Protein AF-W5WLG3-F1 (afdb_monomer_lite)

Secondary structure (DSSP, 8-state):
---------HHHHHHIIIIIHHHHHHHHHHHHHHHHHHHTTT-HHHHHHHHHHHHHHHHHHHSPPPSSHHHHHHHHHHHHHHHHHHHHHHHHHHTT-HHHHHHHHHHHHHHHHHHHHHHHHHHHHT-

pLDDT: mean 89.28, std 12.45, range [38.09, 98.12]

Organism: NCBI:txid1449976

Foldseek 3Di:
DDDDPDAFDPQLVCLCVVCVVVLLVQLLVLLVQLLVCVVVVNPPSNLVSLVSNLVSLVVNVVGDARPPVVLSVLLVVLSVLSNVLSVQSNVCSVVVPNVSSVVSSVSSVVSSVSSVVSVVVSVVSND

Structure (mmCIF, N/CA/C/O backbone):
data_AF-W5WLG3-F1
#
_entry.id   AF-W5WLG3-F1
#
loop_
_atom_site.group_PDB
_atom_site.id
_atom_site.type_symbol
_atom_site.label_atom_id
_atom_site.label_alt_id
_atom_site.label_comp_id
_atom_site.label_asym_id
_atom_site.label_entity_id
_atom_site.label_seq_id
_atom_site.pdbx_PDB_ins_code
_atom_site.Cartn_x
_atom_site.Cartn_y
_atom_site.Cartn_z
_atom_site.occupancy
_atom_site.B_iso_or_equiv
_atom_site.auth_seq_id
_atom_site.auth_comp_id
_atom_site.auth_asym_id
_atom_site.auth_atom_id
_atom_site.pdbx_PDB_model_num
ATOM 1 N N . MET A 1 1 ? -25.282 19.982 22.570 1.00 38.09 1 MET A N 1
ATOM 2 C CA . MET A 1 1 ? -25.209 18.508 22.507 1.00 38.09 1 MET A CA 1
ATOM 3 C C . MET A 1 1 ? -23.747 18.125 22.633 1.00 38.09 1 MET A C 1
ATOM 5 O O . MET A 1 1 ? -22.986 18.295 21.694 1.00 38.09 1 MET A O 1
ATOM 9 N N . SER A 1 2 ? -23.347 17.789 23.857 1.00 43.34 2 SER A N 1
ATOM 10 C CA . SER A 1 2 ? -21.963 17.519 24.245 1.00 43.34 2 SER A CA 1
ATOM 11 C C . SER A 1 2 ? -21.611 16.084 23.854 1.00 43.34 2 SER A C 1
ATOM 13 O O . SER A 1 2 ? -22.189 15.151 24.403 1.00 43.34 2 SER A O 1
ATOM 15 N N . GLY A 1 3 ? -20.718 15.903 22.880 1.00 43.50 3 GLY A N 1
ATOM 16 C CA . GLY A 1 3 ? -20.157 14.590 22.562 1.00 43.50 3 GLY A CA 1
ATOM 17 C C . GLY A 1 3 ? -19.110 14.227 23.610 1.00 43.50 3 GLY A C 1
ATOM 18 O O . GLY A 1 3 ? -18.152 14.974 23.796 1.00 43.50 3 GLY A O 1
ATOM 19 N N . ALA A 1 4 ? -19.310 13.121 24.325 1.00 54.50 4 ALA A N 1
ATOM 20 C CA . ALA A 1 4 ? -18.276 12.550 25.180 1.00 54.50 4 ALA A CA 1
ATOM 21 C C . ALA A 1 4 ? -17.028 12.211 24.334 1.00 54.50 4 ALA A C 1
ATOM 23 O O . ALA A 1 4 ? -17.193 11.842 23.167 1.00 54.50 4 ALA A O 1
ATOM 24 N N . PRO A 1 5 ? -15.802 12.299 24.885 1.00 50.34 5 PRO A N 1
ATOM 25 C CA . PRO A 1 5 ? -14.631 11.723 24.237 1.00 50.34 5 PRO A CA 1
ATOM 26 C C . PRO A 1 5 ? -14.848 10.208 24.194 1.00 50.34 5 PRO A C 1
ATOM 28 O O . PRO A 1 5 ? -14.769 9.525 25.213 1.00 50.34 5 PRO A O 1
ATOM 31 N N . GLY A 1 6 ? -15.279 9.710 23.039 1.00 59.00 6 GLY A N 1
ATOM 32 C CA . GLY A 1 6 ? -15.616 8.308 22.858 1.00 59.00 6 GLY A CA 1
ATOM 33 C C . GLY A 1 6 ? -14.338 7.506 22.716 1.00 59.00 6 GLY A C 1
ATOM 34 O O . GLY A 1 6 ? -13.620 7.696 21.747 1.00 59.00 6 GLY A O 1
ATOM 35 N N . THR A 1 7 ? -14.068 6.616 23.668 1.00 66.88 7 THR A N 1
ATOM 36 C CA . THR A 1 7 ? -12.998 5.621 23.564 1.00 66.88 7 THR A CA 1
ATOM 37 C C . THR A 1 7 ? -13.105 4.858 22.243 1.00 66.88 7 THR A C 1
ATOM 39 O O . THR A 1 7 ? -14.205 4.463 21.843 1.00 66.88 7 THR A O 1
ATOM 42 N N . ALA A 1 8 ? -11.962 4.617 21.599 1.00 77.38 8 ALA A N 1
ATOM 43 C CA . ALA A 1 8 ? -11.861 3.834 20.374 1.00 77.38 8 ALA A CA 1
ATOM 44 C C . ALA A 1 8 ? -12.674 2.521 20.432 1.00 77.38 8 ALA A C 1
ATOM 46 O O . ALA A 1 8 ? -12.603 1.800 21.436 1.00 77.38 8 ALA A O 1
ATOM 47 N N . PRO A 1 9 ? -13.400 2.147 19.358 1.00 86.62 9 PRO A N 1
ATOM 48 C CA . PRO A 1 9 ? -14.121 0.880 19.310 1.00 86.62 9 PRO A CA 1
ATOM 49 C C . PRO A 1 9 ? -13.177 -0.312 19.567 1.00 86.62 9 PRO A C 1
ATOM 51 O O . PRO A 1 9 ? -12.151 -0.420 18.889 1.00 86.62 9 PRO A O 1
ATOM 54 N N . PRO A 1 10 ? -13.514 -1.262 20.464 1.00 89.25 10 PRO A N 1
ATOM 55 C CA . PRO A 1 10 ? -12.644 -2.403 20.772 1.00 89.25 10 PRO A CA 1
ATOM 56 C C . PRO A 1 10 ? -12.248 -3.229 19.543 1.00 89.25 10 PRO A C 1
ATOM 58 O O . PRO A 1 10 ? -11.118 -3.695 19.443 1.00 89.25 10 PRO A O 1
ATOM 61 N N . ALA A 1 11 ? -13.154 -3.365 18.568 1.00 90.94 11 ALA A N 1
ATOM 62 C CA . ALA A 1 11 ? -12.869 -4.047 17.308 1.00 90.94 11 ALA A CA 1
ATOM 63 C C . ALA A 1 11 ? -11.733 -3.371 16.523 1.00 90.94 11 ALA A C 1
ATOM 65 O O . ALA A 1 11 ? -10.877 -4.060 15.975 1.00 90.94 11 ALA A O 1
ATOM 66 N N . LEU A 1 12 ? -11.692 -2.034 16.503 1.00 92.19 12 LEU A N 1
ATOM 67 C CA . LEU A 1 12 ? -10.638 -1.276 15.834 1.00 92.19 12 LEU A CA 1
ATOM 68 C C . LEU A 1 12 ? -9.296 -1.430 16.552 1.00 92.19 12 LEU A C 1
ATOM 70 O O . LEU A 1 12 ? -8.281 -1.668 15.900 1.00 92.19 12 LEU A O 1
ATOM 74 N N . VAL A 1 13 ? -9.292 -1.352 17.884 1.00 91.75 13 VAL A N 1
ATOM 75 C CA . VAL A 1 13 ? -8.082 -1.573 18.691 1.00 91.75 13 VAL A CA 1
ATOM 76 C C . VAL A 1 13 ? -7.530 -2.980 18.453 1.00 91.75 13 VAL A C 1
ATOM 78 O O . VAL A 1 13 ? -6.344 -3.132 18.157 1.00 91.75 13 VAL A O 1
ATOM 81 N N . ASN A 1 14 ? -8.395 -3.997 18.482 1.00 93.62 14 ASN A N 1
ATOM 82 C CA . ASN A 1 14 ? -8.021 -5.384 18.208 1.00 93.62 14 ASN A CA 1
ATOM 83 C C . ASN A 1 14 ? -7.495 -5.567 16.780 1.00 93.62 14 ASN A C 1
ATOM 85 O O . ASN A 1 14 ? -6.522 -6.287 16.573 1.00 93.62 14 ASN A O 1
ATOM 89 N N . TRP A 1 15 ? -8.099 -4.903 15.793 1.00 94.94 15 TRP A N 1
ATOM 90 C CA . TRP A 1 15 ? -7.638 -4.953 14.407 1.00 94.94 15 TRP A CA 1
ATOM 91 C C . TRP A 1 15 ? -6.233 -4.356 14.251 1.00 94.94 15 TRP A C 1
ATOM 93 O O . TRP A 1 15 ? -5.363 -4.974 13.627 1.00 94.94 15 TRP A O 1
ATOM 103 N N . LEU A 1 16 ? -6.001 -3.181 14.852 1.00 92.81 16 LEU A N 1
ATOM 104 C CA . LEU A 1 16 ? -4.710 -2.489 14.835 1.00 92.81 16 LEU A CA 1
ATOM 105 C C . LEU A 1 16 ? -3.619 -3.340 15.494 1.00 92.81 16 LEU A C 1
ATOM 107 O O . LEU A 1 16 ? -2.567 -3.550 14.888 1.00 92.81 16 LEU A O 1
ATOM 111 N N . GLN A 1 17 ? -3.890 -3.860 16.696 1.00 93.06 17 GLN A N 1
ATOM 112 C CA . GLN A 1 17 ? -2.958 -4.683 17.475 1.00 93.06 17 GLN A CA 1
ATOM 113 C C . GLN A 1 17 ? -2.748 -6.082 16.879 1.00 93.06 17 GLN A C 1
ATOM 115 O O . GLN A 1 17 ? -1.659 -6.636 16.995 1.00 93.06 17 GLN A O 1
ATOM 120 N N . GLY A 1 18 ? -3.756 -6.641 16.206 1.00 92.75 18 GLY A N 1
ATOM 121 C CA . GLY A 1 18 ? -3.705 -7.970 15.589 1.00 92.75 18 GLY A CA 1
ATOM 122 C C . GLY A 1 18 ? -2.880 -8.058 14.301 1.00 92.75 18 GLY A C 1
ATOM 123 O O . GLY A 1 18 ? -2.767 -9.142 13.734 1.00 92.75 18 GLY A O 1
ATOM 124 N N . GLY A 1 19 ? -2.322 -6.937 13.827 1.00 93.12 19 GLY A N 1
ATOM 125 C CA . GLY A 1 19 ? -1.491 -6.878 12.620 1.00 93.12 19 GLY A CA 1
ATOM 126 C C . GLY A 1 19 ? -1.916 -5.817 11.603 1.00 93.12 19 GLY A C 1
ATOM 127 O O . GLY A 1 19 ? -1.183 -5.568 10.649 1.00 93.12 19 GLY A O 1
ATOM 128 N N . GLY A 1 20 ? -3.047 -5.132 11.803 1.00 92.19 20 GLY A N 1
ATOM 129 C CA . GLY A 1 20 ? -3.532 -4.107 10.874 1.00 92.19 20 GLY A CA 1
ATOM 130 C C . GLY A 1 20 ? -2.554 -2.942 10.701 1.00 92.19 20 GLY A C 1
ATOM 131 O O . GLY A 1 20 ? -2.328 -2.477 9.583 1.00 92.19 20 GLY A O 1
ATOM 132 N N . LEU A 1 21 ? -1.884 -2.532 11.785 1.00 90.00 21 LEU A N 1
ATOM 133 C CA . LEU A 1 21 ? -0.833 -1.511 11.726 1.00 90.00 21 LEU A CA 1
ATOM 134 C C . LEU A 1 21 ? 0.397 -1.981 10.931 1.00 90.00 21 LEU A C 1
ATOM 136 O O . LEU A 1 21 ? 1.033 -1.191 10.233 1.00 90.00 21 LEU A O 1
ATOM 140 N N . GLN A 1 22 ? 0.740 -3.267 11.019 1.00 93.00 22 GLN A N 1
ATOM 141 C CA . GLN A 1 22 ? 1.863 -3.834 10.269 1.00 93.00 22 GLN A CA 1
ATOM 142 C C . GLN A 1 22 ? 1.554 -3.884 8.770 1.00 93.00 22 GLN A C 1
ATOM 144 O O . GLN A 1 22 ? 2.429 -3.581 7.966 1.00 93.00 22 GLN A O 1
ATOM 149 N N . GLN A 1 23 ? 0.308 -4.191 8.390 1.00 92.75 23 GLN A N 1
ATOM 150 C CA . GLN A 1 23 ? -0.115 -4.165 6.986 1.00 92.75 23 GLN A CA 1
ATOM 151 C C . GLN A 1 23 ? -0.008 -2.752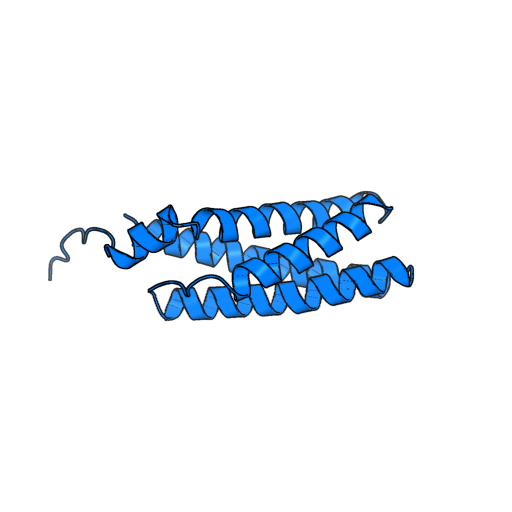 6.395 1.00 92.75 23 GLN A C 1
ATOM 153 O O . GLN A 1 23 ? 0.582 -2.567 5.332 1.00 92.75 23 GLN A O 1
ATOM 158 N N . THR A 1 24 ? -0.537 -1.737 7.085 1.00 91.38 24 THR A N 1
ATOM 159 C CA . THR A 1 24 ? -0.518 -0.350 6.585 1.00 91.38 24 THR A CA 1
ATOM 160 C C . THR A 1 24 ? 0.900 0.223 6.523 1.00 91.38 24 THR A C 1
ATOM 162 O O . THR A 1 24 ? 1.295 0.784 5.502 1.00 91.38 24 THR A O 1
ATOM 165 N N . SER A 1 25 ? 1.705 0.045 7.574 1.00 91.19 25 SER A N 1
ATOM 166 C CA . SER A 1 25 ? 3.095 0.528 7.595 1.00 91.19 25 SER A CA 1
ATOM 167 C C . SER A 1 25 ? 4.011 -0.223 6.624 1.00 91.19 25 SER A C 1
ATOM 169 O O . SER A 1 25 ? 4.848 0.409 5.981 1.00 91.19 25 SER A O 1
ATOM 171 N N . GLY A 1 26 ? 3.826 -1.538 6.463 1.00 92.44 26 GLY A N 1
ATOM 172 C CA . GLY A 1 26 ? 4.580 -2.353 5.508 1.00 92.44 26 GLY A CA 1
ATOM 173 C C . GLY A 1 26 ? 4.381 -1.886 4.067 1.00 92.44 26 GLY A C 1
ATOM 174 O O . GLY A 1 26 ? 5.358 -1.632 3.368 1.00 92.44 26 GLY A O 1
ATOM 175 N N . LEU A 1 27 ? 3.131 -1.648 3.657 1.00 94.50 27 LEU A N 1
ATOM 176 C CA . LEU A 1 27 ? 2.825 -1.125 2.320 1.00 94.50 27 LEU A CA 1
ATOM 177 C C . LEU A 1 27 ? 3.423 0.262 2.069 1.00 94.50 27 LEU A C 1
ATOM 179 O O . LEU A 1 27 ? 3.941 0.522 0.981 1.00 94.50 27 LEU A O 1
ATOM 183 N N . LEU A 1 28 ? 3.394 1.157 3.064 1.00 93.38 28 LEU A N 1
ATOM 184 C CA . LEU A 1 28 ? 4.065 2.452 2.935 1.00 93.38 28 LEU A CA 1
ATOM 185 C C . LEU A 1 28 ? 5.580 2.291 2.785 1.00 93.38 28 LEU A C 1
ATOM 187 O O . LEU A 1 28 ? 6.178 2.962 1.944 1.00 93.38 28 LEU A O 1
ATOM 191 N N . ALA A 1 29 ? 6.198 1.390 3.546 1.00 92.81 29 ALA A N 1
ATOM 192 C CA . ALA A 1 29 ? 7.624 1.119 3.426 1.00 92.81 29 ALA A CA 1
ATOM 193 C C . ALA A 1 29 ? 7.977 0.580 2.028 1.00 92.81 29 ALA A C 1
ATOM 195 O O . ALA A 1 29 ? 8.840 1.155 1.364 1.00 92.81 29 ALA A O 1
ATOM 196 N N . ASP A 1 30 ? 7.270 -0.437 1.532 1.00 92.81 30 ASP A N 1
ATOM 197 C CA . ASP A 1 30 ? 7.506 -0.996 0.193 1.00 92.81 30 ASP A CA 1
ATOM 198 C C . ASP A 1 30 ? 7.301 0.049 -0.908 1.00 92.81 30 ASP A C 1
ATOM 200 O O . ASP A 1 30 ? 8.128 0.198 -1.808 1.00 92.81 30 ASP A O 1
ATOM 204 N N . SER A 1 31 ? 6.214 0.821 -0.824 1.00 93.56 31 SER A N 1
ATOM 205 C CA . SER A 1 31 ? 5.933 1.874 -1.801 1.00 93.56 31 SER A CA 1
ATOM 206 C C . SER A 1 31 ? 7.048 2.924 -1.834 1.00 93.56 31 SER A C 1
ATOM 208 O O . SER A 1 31 ? 7.480 3.333 -2.912 1.00 93.56 31 SER A O 1
ATOM 210 N N . SER A 1 32 ? 7.606 3.290 -0.674 1.00 91.81 32 SER A N 1
ATOM 211 C CA . SER A 1 32 ? 8.744 4.207 -0.592 1.00 91.81 32 SER A CA 1
ATOM 212 C C . SER A 1 32 ? 10.007 3.629 -1.239 1.00 91.81 32 SER A C 1
ATOM 214 O O . SER A 1 32 ? 10.734 4.358 -1.915 1.00 91.81 32 SER A O 1
ATOM 216 N N . GLN A 1 33 ? 10.237 2.317 -1.109 1.00 91.88 33 GLN A N 1
ATOM 217 C CA . GLN A 1 33 ? 11.360 1.635 -1.752 1.00 91.88 33 GLN A CA 1
ATOM 218 C C . GLN A 1 33 ? 11.213 1.624 -3.275 1.00 91.88 33 GLN A C 1
ATOM 220 O O . GLN A 1 33 ? 12.194 1.870 -3.977 1.00 91.88 33 GLN A O 1
ATOM 225 N N . VAL A 1 34 ? 9.999 1.418 -3.795 1.00 91.56 34 VAL A N 1
ATOM 226 C CA . VAL A 1 34 ? 9.725 1.514 -5.238 1.00 91.56 34 VAL A CA 1
ATOM 227 C C . VAL A 1 34 ? 10.008 2.927 -5.754 1.00 91.56 34 VAL A C 1
ATOM 229 O O . VAL A 1 34 ? 10.709 3.105 -6.754 1.00 91.56 34 VAL A O 1
ATOM 232 N N . LEU A 1 35 ? 9.510 3.946 -5.051 1.00 89.25 35 LEU A N 1
ATOM 233 C CA . LEU A 1 35 ? 9.709 5.346 -5.429 1.00 89.25 35 LEU A CA 1
ATOM 234 C C . LEU A 1 35 ? 11.193 5.750 -5.371 1.00 89.25 35 LEU A C 1
ATOM 236 O O . LEU A 1 35 ? 11.677 6.431 -6.275 1.00 89.25 35 LEU A O 1
ATOM 240 N N . ALA A 1 36 ? 11.941 5.280 -4.369 1.00 85.62 36 ALA A N 1
ATOM 241 C CA . ALA A 1 36 ? 13.383 5.502 -4.267 1.00 85.62 36 ALA A CA 1
ATOM 242 C C . ALA A 1 36 ? 14.175 4.742 -5.348 1.00 85.62 36 ALA A C 1
ATOM 244 O O . ALA A 1 36 ? 15.123 5.279 -5.924 1.00 85.62 36 ALA A O 1
ATOM 245 N N . GLY A 1 37 ? 13.775 3.506 -5.665 1.00 79.75 37 GLY A N 1
ATOM 246 C CA . GLY A 1 37 ? 14.395 2.680 -6.704 1.00 79.75 37 GLY A CA 1
ATOM 247 C C . GLY A 1 37 ? 14.303 3.307 -8.097 1.00 79.75 37 GLY A C 1
ATOM 248 O O . GLY A 1 37 ? 15.257 3.232 -8.874 1.00 79.75 37 GLY A O 1
ATOM 249 N N . ARG A 1 38 ? 13.198 4.007 -8.389 1.00 71.69 38 ARG A N 1
ATOM 250 C CA . ARG A 1 38 ? 13.046 4.795 -9.620 1.00 71.69 38 ARG A CA 1
ATOM 251 C C . ARG A 1 38 ? 14.069 5.930 -9.712 1.00 71.69 38 ARG A C 1
ATOM 253 O O . ARG A 1 38 ? 14.662 6.115 -10.772 1.00 71.69 38 ARG A O 1
ATOM 260 N N . SER A 1 39 ? 14.287 6.668 -8.625 1.00 69.12 39 SER A N 1
ATOM 261 C CA . SER A 1 39 ? 15.248 7.782 -8.589 1.00 69.12 39 SER A CA 1
ATOM 262 C C . SER A 1 39 ? 16.696 7.328 -8.812 1.00 69.12 39 SER A C 1
ATOM 264 O O . SER A 1 39 ? 17.508 8.099 -9.311 1.00 69.12 39 SER A O 1
ATOM 266 N N . ASN A 1 40 ? 17.005 6.060 -8.521 1.00 62.47 40 ASN A N 1
ATOM 267 C CA . ASN A 1 40 ? 18.328 5.451 -8.693 1.00 62.47 40 ASN A CA 1
ATOM 268 C C . ASN A 1 40 ? 18.491 4.697 -10.031 1.00 62.47 40 ASN A C 1
ATOM 270 O O . ASN A 1 40 ? 19.196 3.692 -10.100 1.00 62.47 40 ASN A O 1
ATOM 274 N N . SER A 1 41 ? 17.856 5.174 -11.107 1.00 59.28 41 SER A N 1
ATOM 275 C CA . SER A 1 41 ? 17.963 4.617 -12.473 1.00 59.28 41 SER A CA 1
ATOM 276 C C . SER A 1 41 ? 17.364 3.214 -12.687 1.00 59.28 41 SER A C 1
ATOM 278 O O . SER A 1 41 ? 17.688 2.560 -13.673 1.00 59.28 41 SER A O 1
ATOM 280 N N . GLY A 1 42 ? 16.470 2.738 -11.810 1.00 56.97 42 GLY A N 1
ATOM 281 C CA . GLY A 1 42 ? 15.633 1.562 -12.095 1.00 56.97 42 GLY A CA 1
ATOM 282 C C . GLY A 1 42 ? 16.357 0.210 -12.176 1.00 56.97 42 GLY A C 1
ATOM 283 O O . GLY A 1 42 ? 15.849 -0.704 -12.819 1.00 56.97 42 GLY A O 1
ATOM 284 N N . GLY A 1 43 ? 17.522 0.072 -11.531 1.00 58.50 43 GLY A N 1
ATOM 285 C CA . GLY A 1 43 ? 18.297 -1.177 -11.489 1.00 58.50 43 GLY A CA 1
ATOM 286 C C . GLY A 1 43 ? 17.614 -2.339 -10.733 1.00 58.50 43 GLY A C 1
ATOM 287 O O . GLY A 1 43 ? 16.450 -2.228 -10.347 1.00 58.50 43 GLY A O 1
ATOM 288 N N . PRO A 1 44 ? 18.335 -3.445 -10.440 1.00 62.59 44 PRO A N 1
ATOM 289 C CA . PRO A 1 44 ? 17.800 -4.649 -9.773 1.00 62.59 44 PRO A CA 1
ATOM 290 C C . PRO A 1 44 ? 17.010 -4.367 -8.483 1.00 62.59 44 PRO A C 1
ATOM 292 O O . PRO A 1 44 ? 16.076 -5.085 -8.132 1.00 62.59 44 PRO A O 1
ATOM 295 N N . ASN A 1 45 ? 17.353 -3.270 -7.807 1.00 79.88 45 ASN A N 1
ATOM 296 C CA . ASN A 1 45 ? 16.678 -2.795 -6.606 1.00 79.88 45 ASN A CA 1
ATOM 297 C C . ASN A 1 45 ? 15.207 -2.409 -6.847 1.00 79.88 45 ASN A C 1
ATOM 299 O O . ASN A 1 45 ? 14.388 -2.597 -5.953 1.00 79.88 45 ASN A O 1
ATOM 303 N N . LEU A 1 46 ? 14.851 -1.905 -8.034 1.00 86.62 46 LEU A N 1
ATOM 304 C CA . LEU A 1 46 ? 13.471 -1.544 -8.363 1.00 86.62 46 LEU A CA 1
ATOM 305 C C . LEU A 1 46 ? 12.602 -2.782 -8.617 1.00 86.62 46 LEU A C 1
ATOM 307 O O . LEU A 1 46 ? 11.482 -2.843 -8.119 1.00 86.62 46 LEU A O 1
ATOM 311 N N . ALA A 1 47 ? 13.119 -3.777 -9.346 1.00 88.69 47 ALA A N 1
ATOM 312 C CA . ALA A 1 47 ? 12.397 -5.025 -9.597 1.00 88.69 47 ALA A CA 1
ATOM 313 C C . ALA A 1 47 ? 12.041 -5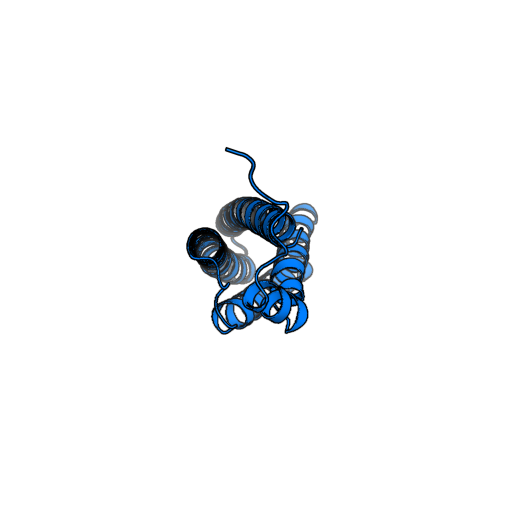.729 -8.276 1.00 88.69 47 ALA A C 1
ATOM 315 O O . ALA A 1 47 ? 10.872 -6.020 -8.027 1.00 88.69 47 ALA A O 1
ATOM 316 N N . ASN A 1 48 ? 13.025 -5.881 -7.383 1.00 90.69 48 ASN A N 1
ATOM 317 C CA . ASN A 1 48 ? 12.819 -6.471 -6.058 1.00 90.69 48 ASN A CA 1
ATOM 318 C C . ASN A 1 48 ? 11.812 -5.675 -5.211 1.00 90.69 48 ASN A C 1
ATOM 320 O O . ASN A 1 48 ? 10.960 -6.269 -4.551 1.00 90.69 48 ASN A O 1
ATOM 324 N N . ALA A 1 49 ? 11.872 -4.339 -5.244 1.00 92.31 49 ALA A N 1
ATOM 325 C CA . ALA A 1 49 ? 10.920 -3.495 -4.522 1.00 92.31 49 ALA A CA 1
ATOM 326 C C . ALA A 1 49 ? 9.484 -3.674 -5.045 1.00 92.31 49 ALA A C 1
ATOM 328 O O . ALA A 1 49 ? 8.545 -3.779 -4.256 1.00 92.31 49 ALA A O 1
ATOM 329 N N . CYS A 1 50 ? 9.302 -3.767 -6.364 1.00 94.38 50 CYS A N 1
ATOM 330 C CA . CYS A 1 50 ? 7.984 -3.970 -6.962 1.00 94.38 50 CYS A CA 1
ATOM 331 C C . CYS A 1 50 ? 7.417 -5.368 -6.680 1.00 94.38 50 CYS A C 1
ATOM 333 O O . CYS A 1 50 ? 6.221 -5.504 -6.420 1.00 94.38 50 CYS A O 1
ATOM 335 N N . GLU A 1 51 ? 8.266 -6.396 -6.638 1.00 94.69 51 GLU A N 1
ATOM 336 C CA . GLU A 1 51 ? 7.862 -7.740 -6.213 1.00 94.69 51 GLU A CA 1
ATOM 337 C C . GLU A 1 51 ? 7.497 -7.800 -4.720 1.00 94.69 51 GLU A C 1
ATOM 339 O O . GLU A 1 51 ? 6.494 -8.431 -4.364 1.00 94.69 51 GLU A O 1
ATOM 344 N N . SER A 1 52 ? 8.257 -7.112 -3.856 1.00 94.88 52 SER A N 1
ATOM 345 C CA . SER A 1 52 ? 7.945 -6.981 -2.423 1.00 94.88 52 SER A CA 1
ATOM 346 C C . SER A 1 52 ? 6.584 -6.322 -2.218 1.00 94.88 52 SER A C 1
ATOM 348 O O . SER A 1 52 ? 5.712 -6.899 -1.563 1.00 94.88 52 SER A O 1
ATOM 350 N N . LEU A 1 53 ? 6.352 -5.181 -2.878 1.00 96.38 53 LEU A N 1
ATOM 351 C CA . LEU A 1 53 ? 5.072 -4.482 -2.826 1.00 96.38 53 LEU A CA 1
ATOM 352 C C . LEU A 1 53 ? 3.925 -5.391 -3.289 1.00 96.38 53 LEU A C 1
ATOM 354 O O . LEU A 1 53 ? 2.944 -5.549 -2.569 1.00 96.38 53 LEU A O 1
ATOM 358 N N . ALA A 1 54 ? 4.055 -6.072 -4.433 1.00 96.44 54 ALA A 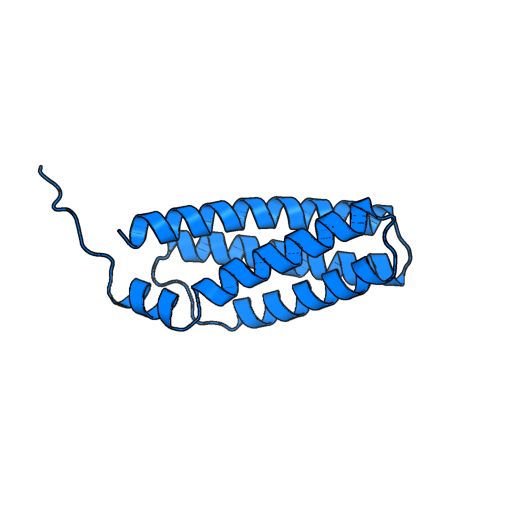N 1
ATOM 359 C CA . ALA A 1 54 ? 3.022 -6.987 -4.933 1.00 96.44 54 ALA A CA 1
ATOM 360 C C . ALA A 1 54 ? 2.723 -8.146 -3.962 1.00 96.44 54 ALA A C 1
ATOM 362 O O . ALA A 1 54 ? 1.592 -8.630 -3.856 1.00 96.44 54 ALA A O 1
ATOM 363 N N . LYS A 1 55 ? 3.735 -8.648 -3.248 1.00 96.06 55 LYS A N 1
ATOM 364 C CA . LYS A 1 55 ? 3.551 -9.674 -2.215 1.00 96.06 55 LYS A CA 1
ATOM 365 C C . LYS A 1 55 ? 2.787 -9.117 -1.011 1.00 96.06 55 LYS A C 1
ATOM 367 O O . LYS A 1 55 ? 1.822 -9.746 -0.577 1.00 96.06 55 LYS A O 1
ATOM 372 N N . ASN A 1 56 ? 3.181 -7.956 -0.503 1.00 95.50 56 ASN A N 1
ATOM 373 C CA . ASN A 1 56 ? 2.577 -7.380 0.695 1.00 95.50 56 ASN A CA 1
ATOM 374 C C . ASN A 1 56 ? 1.168 -6.832 0.432 1.00 95.50 56 ASN A C 1
ATOM 376 O O . ASN A 1 56 ? 0.299 -6.982 1.284 1.00 95.50 56 ASN A O 1
ATOM 3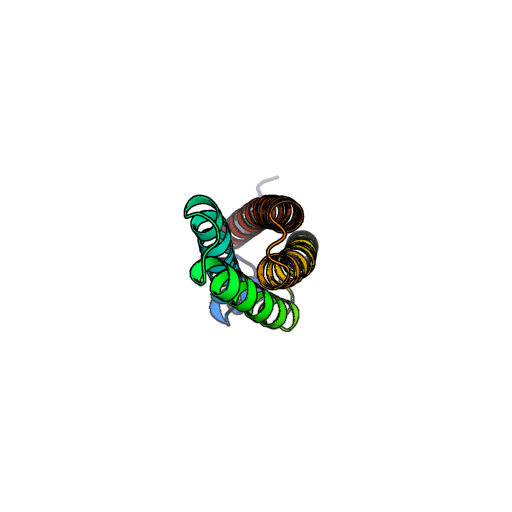80 N N . VAL A 1 57 ? 0.873 -6.349 -0.779 1.00 97.44 57 VAL A N 1
ATOM 381 C CA . VAL A 1 57 ? -0.500 -6.019 -1.203 1.00 97.44 57 VAL A CA 1
ATOM 382 C C . VAL A 1 57 ? -1.405 -7.244 -1.152 1.00 97.44 57 VAL A C 1
ATOM 384 O O . VAL A 1 57 ? -2.519 -7.165 -0.639 1.00 97.44 57 VAL A O 1
ATOM 387 N N . ARG A 1 58 ? -0.936 -8.405 -1.627 1.00 95.69 58 ARG A N 1
ATOM 388 C CA . ARG A 1 58 ? -1.710 -9.654 -1.545 1.00 95.69 58 ARG A CA 1
ATOM 389 C C . ARG A 1 58 ? -1.963 -10.076 -0.099 1.00 95.69 58 ARG A C 1
ATOM 391 O O . ARG A 1 58 ? -3.084 -10.465 0.218 1.00 95.69 58 ARG A O 1
ATOM 398 N N . ALA A 1 59 ? -0.960 -9.958 0.771 1.00 94.44 59 ALA A N 1
ATOM 399 C CA . ALA A 1 59 ? -1.127 -10.224 2.200 1.00 94.44 59 ALA A CA 1
ATOM 400 C C . ALA A 1 59 ? -2.150 -9.266 2.839 1.00 94.44 59 ALA A C 1
ATOM 402 O O . ALA A 1 59 ? -3.038 -9.709 3.562 1.00 94.44 59 ALA A O 1
ATOM 403 N N . ALA A 1 60 ? -2.085 -7.979 2.500 1.00 95.56 60 ALA A N 1
ATOM 404 C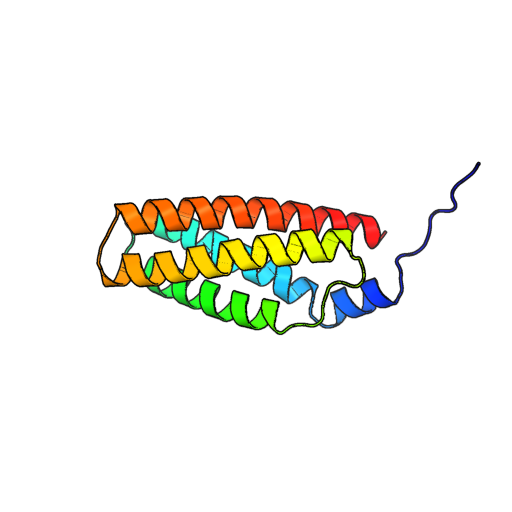 CA . ALA A 1 60 ? -2.991 -6.951 2.993 1.00 95.56 60 ALA A CA 1
ATOM 405 C C . ALA A 1 60 ? -4.438 -7.135 2.503 1.00 95.56 60 ALA A C 1
ATOM 407 O O . ALA A 1 60 ? -5.372 -6.957 3.281 1.00 95.56 60 ALA A O 1
ATOM 408 N N . LYS A 1 61 ? -4.638 -7.550 1.243 1.00 95.69 61 LYS A N 1
ATOM 409 C CA . LYS A 1 61 ? -5.960 -7.904 0.686 1.00 95.69 61 LYS A CA 1
ATOM 410 C C . LYS A 1 61 ? -6.568 -9.141 1.357 1.00 95.69 61 LYS A C 1
ATOM 412 O O . LYS A 1 61 ? -7.787 -9.243 1.425 1.00 95.69 61 LYS A O 1
ATOM 417 N N . ALA A 1 62 ? -5.734 -10.074 1.817 1.00 95.69 62 ALA A N 1
ATOM 418 C CA . ALA A 1 62 ? -6.162 -11.283 2.523 1.00 95.69 62 ALA A CA 1
ATOM 419 C C . ALA A 1 62 ? -6.362 -11.070 4.035 1.00 95.69 62 ALA A C 1
ATOM 421 O O . ALA A 1 62 ? -6.899 -11.947 4.713 1.00 95.69 62 ALA A O 1
ATOM 422 N N . TYR A 1 63 ? -5.917 -9.934 4.574 1.00 95.56 63 TYR A N 1
ATOM 423 C CA . TYR A 1 63 ? -6.099 -9.601 5.979 1.00 95.56 63 TYR A CA 1
ATOM 424 C C . TYR A 1 63 ? -7.556 -9.220 6.272 1.00 95.56 63 TYR A C 1
ATOM 426 O O . TYR A 1 63 ? -8.313 -8.815 5.388 1.00 95.56 63 TYR A O 1
ATOM 434 N N . GLN A 1 64 ? -7.953 -9.345 7.538 1.00 95.06 64 GLN A N 1
ATOM 435 C CA . GLN A 1 64 ? -9.287 -8.958 7.994 1.00 95.06 64 GLN A CA 1
ATOM 436 C C . GLN A 1 64 ? -9.596 -7.487 7.645 1.00 95.06 64 GLN A C 1
ATOM 438 O O . GLN A 1 64 ? -8.708 -6.634 7.749 1.00 95.06 64 GLN A O 1
ATOM 443 N N . PRO A 1 65 ? -10.839 -7.168 7.239 1.00 95.56 65 PRO A N 1
ATOM 444 C CA . PRO A 1 65 ? -11.224 -5.808 6.880 1.00 95.56 65 PRO A CA 1
ATOM 445 C C . PRO A 1 65 ? -11.139 -4.868 8.084 1.00 95.56 65 PRO A C 1
ATOM 447 O O . PRO A 1 65 ? -11.327 -5.281 9.229 1.00 95.56 65 PRO A O 1
ATOM 450 N N . ILE A 1 66 ? -10.889 -3.589 7.813 1.00 94.94 66 ILE A N 1
ATOM 451 C CA . ILE A 1 66 ? -10.945 -2.537 8.825 1.00 94.94 66 ILE A CA 1
ATOM 452 C C . ILE A 1 66 ? -12.388 -2.457 9.350 1.00 94.94 66 ILE A C 1
ATOM 454 O O . ILE A 1 66 ? -13.314 -2.338 8.543 1.00 94.94 66 ILE A O 1
ATOM 458 N N . PRO A 1 67 ? -12.613 -2.483 10.676 1.00 94.19 67 PRO A N 1
ATOM 459 C CA . PRO A 1 67 ? -13.945 -2.407 11.280 1.00 94.19 67 PRO A CA 1
ATOM 460 C C . PRO A 1 67 ? -14.493 -0.964 11.299 1.00 94.19 67 PRO A C 1
ATOM 462 O O . PRO A 1 67 ? -14.968 -0.475 12.319 1.00 94.19 67 PRO A O 1
ATOM 465 N N . ASP A 1 68 ? -14.394 -0.274 10.163 1.00 93.12 68 ASP A N 1
ATOM 466 C CA . ASP A 1 68 ? -14.989 1.028 9.854 1.00 93.12 68 ASP A CA 1
ATOM 467 C C . ASP A 1 68 ? -15.220 1.082 8.337 1.00 93.12 68 ASP A C 1
ATOM 469 O O . ASP A 1 68 ? -14.268 1.041 7.560 1.00 93.12 68 ASP A O 1
ATOM 473 N N . GLU A 1 69 ? -16.475 1.151 7.890 1.00 93.19 69 GLU A N 1
ATOM 474 C CA . GLU A 1 69 ? -16.822 0.997 6.466 1.00 93.19 69 GLU A CA 1
ATOM 475 C C . GLU A 1 69 ? -16.209 2.073 5.561 1.00 93.19 69 GLU A C 1
ATOM 477 O O . GLU A 1 69 ? -15.882 1.823 4.396 1.00 93.19 69 GLU A O 1
ATOM 482 N N . THR A 1 70 ? -16.075 3.298 6.069 1.00 93.06 70 THR A N 1
ATOM 483 C CA . THR A 1 70 ? -15.522 4.418 5.298 1.00 93.06 70 THR A CA 1
ATOM 484 C C . THR A 1 70 ? -14.023 4.229 5.098 1.00 93.06 70 THR A C 1
ATOM 486 O O . THR A 1 70 ? -13.530 4.297 3.971 1.00 93.06 70 THR A O 1
ATOM 489 N N . THR A 1 71 ? -13.313 3.908 6.175 1.00 94.50 71 THR A N 1
ATOM 490 C CA . THR A 1 71 ? -11.877 3.633 6.165 1.00 94.50 71 THR A CA 1
ATOM 491 C C . THR A 1 71 ? -11.573 2.360 5.382 1.00 94.50 71 THR A C 1
ATOM 493 O O . THR A 1 71 ? -10.626 2.344 4.602 1.00 94.50 71 THR A O 1
ATOM 496 N N . GLN A 1 72 ? -12.411 1.326 5.493 1.00 96.38 72 GLN A N 1
ATOM 497 C CA . GLN A 1 72 ? -12.273 0.089 4.727 1.00 96.38 72 GLN A CA 1
ATOM 498 C C . GLN A 1 72 ? -12.413 0.317 3.221 1.00 96.38 72 GLN A C 1
ATOM 500 O O . GLN A 1 72 ? -11.647 -0.256 2.448 1.00 96.38 72 GLN A O 1
ATOM 505 N N . ARG A 1 73 ? -13.359 1.154 2.777 1.00 96.69 73 ARG A N 1
ATOM 506 C CA . ARG A 1 73 ? -13.490 1.498 1.351 1.00 96.69 73 ARG A CA 1
ATOM 507 C C . ARG A 1 73 ? -12.261 2.238 0.831 1.00 96.69 73 ARG A C 1
ATOM 509 O O . ARG A 1 73 ? -11.760 1.895 -0.237 1.00 96.69 73 ARG A O 1
ATOM 516 N N . ALA A 1 74 ? -11.753 3.206 1.592 1.00 95.75 74 ALA A N 1
ATOM 517 C CA . ALA A 1 74 ? -10.535 3.931 1.233 1.00 95.75 74 ALA A CA 1
ATOM 518 C C . ALA A 1 74 ? -9.306 3.002 1.187 1.00 95.75 74 ALA A C 1
ATOM 520 O O . ALA A 1 74 ? -8.533 3.042 0.231 1.00 95.75 74 ALA A O 1
ATOM 521 N N . TRP A 1 75 ? -9.171 2.109 2.171 1.00 96.38 75 TRP A N 1
ATOM 522 C CA . TRP A 1 75 ? -8.136 1.077 2.217 1.00 96.38 75 TRP A CA 1
ATOM 523 C C . TRP A 1 75 ? -8.207 0.128 1.019 1.00 96.38 75 TRP A C 1
ATOM 525 O O . TRP A 1 75 ? -7.206 -0.063 0.335 1.00 96.38 75 TRP A O 1
ATOM 535 N N . ALA A 1 76 ? -9.387 -0.408 0.703 1.00 97.69 76 ALA A N 1
ATOM 536 C CA . ALA A 1 76 ? -9.579 -1.281 -0.452 1.00 97.69 76 ALA A CA 1
ATOM 537 C C . ALA A 1 76 ? -9.234 -0.577 -1.777 1.00 97.69 76 ALA A C 1
ATOM 539 O O . ALA A 1 76 ? -8.618 -1.186 -2.651 1.00 97.69 76 ALA A O 1
ATOM 540 N N . GLY A 1 77 ? -9.577 0.710 -1.909 1.00 97.31 77 GLY A N 1
ATOM 541 C CA . GLY A 1 77 ? -9.188 1.531 -3.057 1.00 97.31 77 GLY A CA 1
ATOM 542 C C . GLY A 1 77 ? -7.671 1.689 -3.185 1.00 97.31 77 GLY A C 1
ATOM 543 O O . GLY A 1 77 ? -7.123 1.468 -4.264 1.00 97.31 77 GLY A O 1
ATOM 544 N N . ALA A 1 78 ? -6.978 1.994 -2.083 1.00 97.12 78 ALA A N 1
ATOM 545 C CA . ALA A 1 78 ? -5.516 2.075 -2.069 1.00 97.12 78 ALA A CA 1
ATOM 546 C C . ALA A 1 78 ? -4.864 0.724 -2.417 1.00 97.12 78 ALA A C 1
ATOM 548 O O . ALA A 1 78 ? -3.924 0.681 -3.206 1.00 97.12 78 ALA A O 1
ATOM 549 N N . LEU A 1 79 ? -5.389 -0.388 -1.888 1.00 98.00 79 LEU A N 1
ATOM 550 C CA . LEU A 1 79 ? -4.906 -1.731 -2.216 1.00 98.00 79 LEU A CA 1
ATOM 551 C C . LEU A 1 79 ? -5.088 -2.077 -3.693 1.00 98.00 79 LEU A C 1
ATOM 553 O O . LEU A 1 79 ? -4.202 -2.699 -4.267 1.00 98.00 79 LEU A O 1
ATOM 557 N N . ALA A 1 80 ? -6.201 -1.682 -4.315 1.00 97.94 80 ALA A N 1
ATOM 558 C CA . ALA A 1 80 ? -6.418 -1.904 -5.743 1.00 97.94 80 ALA A CA 1
ATOM 559 C C . ALA A 1 80 ? -5.395 -1.142 -6.603 1.00 97.94 80 ALA A C 1
ATOM 561 O O . ALA A 1 80 ? -4.824 -1.725 -7.523 1.00 97.94 80 ALA A O 1
ATOM 562 N N . GLY A 1 81 ? -5.114 0.122 -6.265 1.00 97.75 81 GLY A N 1
ATOM 563 C CA . GLY A 1 81 ? -4.094 0.915 -6.958 1.00 97.75 81 GLY A CA 1
ATOM 564 C C . GLY A 1 81 ? -2.672 0.388 -6.741 1.00 97.75 81 GLY A C 1
ATOM 565 O 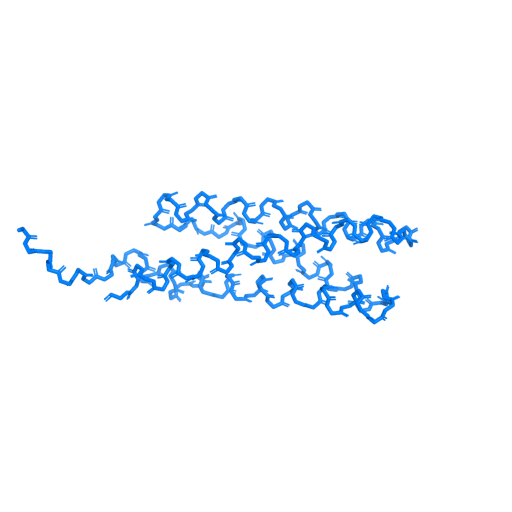O . GLY A 1 81 ? -1.874 0.345 -7.674 1.00 97.75 81 GLY A O 1
ATOM 566 N N . PHE A 1 82 ? -2.349 -0.101 -5.539 1.00 98.06 82 PHE A N 1
ATOM 567 C CA . PHE A 1 82 ? -1.071 -0.777 -5.318 1.00 98.06 82 PHE A CA 1
ATOM 568 C C . PHE A 1 82 ? -0.960 -2.105 -6.070 1.00 98.06 82 PHE A C 1
ATOM 570 O O . PHE A 1 82 ? 0.113 -2.408 -6.575 1.00 98.06 82 PHE A O 1
ATOM 577 N N . ASP A 1 83 ? -2.031 -2.895 -6.147 1.00 98.12 83 ASP A N 1
ATOM 578 C CA . ASP A 1 83 ? -2.046 -4.186 -6.847 1.00 98.12 83 ASP A CA 1
ATOM 579 C C . ASP A 1 83 ? -1.757 -3.994 -8.340 1.00 98.12 83 ASP A C 1
ATOM 581 O O . ASP A 1 83 ? -0.849 -4.619 -8.890 1.00 98.12 83 ASP A O 1
ATOM 585 N N . HIS A 1 84 ? -2.469 -3.055 -8.969 1.00 97.94 84 HIS A N 1
ATOM 586 C CA . HIS A 1 84 ? -2.263 -2.703 -10.369 1.00 97.94 84 HIS A CA 1
ATOM 587 C C . HIS A 1 84 ? -0.886 -2.060 -10.596 1.00 97.94 84 HIS A C 1
ATOM 589 O O . HIS A 1 84 ? -0.099 -2.554 -11.405 1.00 97.94 84 HIS A O 1
ATOM 595 N N . GLY A 1 85 ? -0.533 -1.032 -9.818 1.00 97.25 85 GLY A N 1
ATOM 596 C CA . GLY A 1 85 ? 0.758 -0.354 -9.934 1.00 97.25 85 GLY A CA 1
ATOM 597 C C . GLY A 1 85 ? 1.958 -1.283 -9.705 1.00 97.25 85 GLY A C 1
ATOM 598 O O . GLY A 1 85 ? 2.957 -1.191 -10.418 1.00 97.25 85 GLY A O 1
ATOM 599 N N . ALA A 1 86 ? 1.882 -2.219 -8.756 1.00 96.81 86 ALA A N 1
ATOM 600 C CA . ALA A 1 86 ? 2.952 -3.187 -8.521 1.00 96.81 86 ALA A CA 1
ATOM 601 C C . ALA A 1 86 ? 3.063 -4.205 -9.666 1.00 96.81 86 ALA A C 1
ATOM 603 O O . ALA A 1 86 ? 4.177 -4.490 -10.110 1.00 96.81 86 ALA A O 1
ATOM 604 N N . ALA A 1 87 ? 1.939 -4.709 -10.192 1.00 97.12 87 ALA A N 1
ATOM 605 C CA . ALA A 1 87 ? 1.932 -5.609 -11.346 1.00 97.12 87 ALA A CA 1
ATOM 606 C C . ALA A 1 87 ? 2.534 -4.946 -12.599 1.00 97.12 87 ALA A C 1
ATOM 608 O O . ALA A 1 87 ? 3.387 -5.538 -13.273 1.00 97.12 87 ALA A O 1
ATOM 609 N N . GLU A 1 88 ? 2.163 -3.693 -12.863 1.00 97.25 88 GLU A N 1
ATOM 610 C CA . GLU A 1 88 ? 2.711 -2.896 -13.961 1.00 97.25 88 GLU A CA 1
ATOM 611 C C . GLU A 1 88 ? 4.193 -2.580 -13.754 1.00 97.25 88 GLU A C 1
ATOM 613 O O . GLU A 1 88 ? 4.978 -2.633 -14.701 1.00 97.25 88 GLU A O 1
ATOM 618 N N . CYS A 1 89 ? 4.626 -2.321 -12.517 1.00 95.19 89 CYS A N 1
ATOM 619 C CA . CYS A 1 89 ? 6.042 -2.125 -12.235 1.00 95.19 89 CYS A CA 1
ATOM 620 C C . CYS A 1 89 ? 6.863 -3.406 -12.468 1.00 95.19 89 CYS A C 1
ATOM 622 O O . CYS A 1 89 ? 7.925 -3.358 -13.092 1.00 95.19 89 CYS A O 1
ATOM 624 N N . VAL A 1 90 ? 6.383 -4.566 -12.009 1.00 94.69 90 VAL A N 1
ATOM 625 C CA . VAL A 1 90 ? 7.062 -5.854 -12.237 1.00 94.69 90 VAL A CA 1
ATOM 626 C C . VAL A 1 90 ? 7.152 -6.156 -13.735 1.00 94.69 90 VAL A C 1
ATOM 628 O O . VAL A 1 90 ? 8.204 -6.558 -14.230 1.00 94.69 90 VAL A O 1
ATOM 631 N N . THR A 1 91 ? 6.074 -5.924 -14.480 1.00 95.31 91 THR A N 1
ATOM 632 C CA . THR A 1 91 ? 6.060 -6.122 -15.936 1.00 95.31 91 THR A CA 1
ATOM 633 C C . THR A 1 91 ? 7.004 -5.145 -16.639 1.00 95.31 91 THR A C 1
ATOM 635 O O . THR A 1 91 ? 7.834 -5.560 -17.448 1.00 95.31 91 THR A O 1
ATOM 638 N N . GLY A 1 92 ? 6.951 -3.863 -16.273 1.00 93.75 92 GLY A N 1
ATOM 639 C CA . GLY A 1 92 ? 7.797 -2.816 -16.838 1.00 93.75 92 GLY A CA 1
ATOM 640 C C . GLY A 1 92 ? 9.286 -3.031 -16.568 1.00 93.75 92 GLY A C 1
ATOM 641 O O . GLY A 1 92 ? 10.096 -2.839 -17.471 1.00 93.75 92 GLY A O 1
ATOM 642 N N . THR A 1 93 ? 9.661 -3.478 -15.367 1.00 91.88 93 THR A N 1
ATOM 643 C CA . THR A 1 93 ? 11.062 -3.791 -15.024 1.00 91.88 93 THR A CA 1
ATOM 644 C C . THR A 1 93 ? 11.589 -4.991 -15.809 1.00 91.88 93 THR A C 1
ATOM 646 O O . THR A 1 93 ? 12.691 -4.918 -16.347 1.00 91.88 93 THR A O 1
ATOM 649 N N . LYS A 1 94 ? 10.789 -6.052 -15.982 1.00 91.44 94 LYS A N 1
ATOM 650 C CA . LYS A 1 94 ? 11.147 -7.207 -16.830 1.00 91.44 94 LYS A CA 1
ATOM 651 C C . LYS A 1 94 ? 11.295 -6.837 -18.306 1.00 91.44 94 LYS A C 1
ATOM 653 O O . LYS A 1 94 ? 12.181 -7.353 -18.979 1.00 91.44 94 LYS A O 1
ATOM 658 N N . ALA A 1 95 ? 10.441 -5.943 -18.800 1.00 92.31 95 ALA A N 1
ATOM 659 C CA . ALA A 1 95 ? 10.470 -5.465 -20.180 1.00 92.31 95 ALA A CA 1
ATOM 660 C C . ALA A 1 95 ? 11.465 -4.309 -20.416 1.00 92.31 95 ALA A C 1
ATOM 662 O O . ALA A 1 95 ? 11.579 -3.834 -21.544 1.00 92.31 95 ALA A O 1
ATOM 663 N N . ASN A 1 96 ? 12.146 -3.824 -19.368 1.00 89.12 96 ASN A N 1
ATOM 664 C CA . ASN A 1 96 ? 12.950 -2.598 -19.382 1.00 89.12 96 ASN A CA 1
ATOM 665 C C . ASN A 1 96 ? 12.205 -1.384 -19.990 1.00 89.12 96 ASN A C 1
ATOM 667 O O . ASN A 1 96 ? 12.771 -0.561 -20.712 1.00 89.12 96 ASN A O 1
ATOM 671 N N . ASN A 1 97 ? 10.902 -1.284 -19.722 1.00 91.69 97 ASN A N 1
ATOM 672 C CA . ASN A 1 97 ? 10.027 -0.253 -20.265 1.00 91.69 97 ASN A CA 1
ATOM 673 C C . ASN A 1 97 ? 9.921 0.926 -19.290 1.00 91.69 97 ASN A C 1
ATOM 675 O O . ASN A 1 97 ? 9.077 0.948 -18.390 1.00 91.69 97 ASN A O 1
ATOM 679 N N . ALA A 1 98 ? 10.760 1.942 -19.499 1.00 89.44 98 ALA A N 1
ATOM 680 C CA . ALA A 1 98 ? 10.803 3.134 -18.653 1.00 89.44 98 ALA A CA 1
ATOM 681 C C . ALA A 1 98 ? 9.465 3.900 -18.595 1.00 89.44 98 ALA A C 1
ATOM 683 O O . ALA A 1 98 ? 9.125 4.464 -17.553 1.00 89.44 98 ALA A O 1
ATOM 684 N N . GLY A 1 99 ? 8.685 3.904 -19.682 1.00 91.44 99 GLY A N 1
ATOM 685 C CA . GLY A 1 99 ? 7.369 4.547 -19.723 1.00 91.44 99 GLY A CA 1
ATOM 686 C C . GLY A 1 99 ? 6.362 3.846 -18.810 1.00 91.44 99 GLY A C 1
ATOM 687 O O . GLY A 1 99 ? 5.697 4.496 -18.002 1.00 91.44 99 GLY A O 1
ATOM 688 N N . GLN A 1 100 ? 6.318 2.515 -18.876 1.00 93.88 100 GLN A N 1
ATOM 689 C CA . GLN A 1 100 ? 5.460 1.691 -18.025 1.00 93.88 100 GLN A CA 1
ATOM 690 C C . GLN A 1 100 ? 5.867 1.792 -16.552 1.00 93.88 100 GLN A C 1
ATOM 692 O O . GLN A 1 100 ? 5.023 2.065 -15.702 1.00 93.88 100 GLN A O 1
ATOM 697 N N . ILE A 1 101 ? 7.169 1.700 -16.254 1.00 92.31 101 ILE A N 1
ATOM 698 C CA . ILE A 1 101 ? 7.709 1.912 -14.901 1.00 92.31 101 ILE A CA 1
ATOM 699 C C . ILE A 1 101 ? 7.312 3.297 -14.368 1.00 92.31 101 ILE A C 1
ATOM 701 O O . ILE A 1 101 ? 6.916 3.445 -13.208 1.00 92.31 101 ILE A O 1
ATOM 705 N N . SER A 1 102 ? 7.402 4.331 -15.209 1.00 91.94 102 SER A N 1
ATOM 706 C CA . SER A 1 102 ? 7.041 5.698 -14.835 1.00 91.94 102 SER A CA 1
ATOM 707 C C . SER A 1 102 ? 5.556 5.838 -14.491 1.00 91.94 102 SER A C 1
ATOM 709 O O . SER A 1 102 ? 5.219 6.502 -13.508 1.00 91.94 102 SER A O 1
ATOM 711 N N . SER A 1 103 ? 4.680 5.205 -15.274 1.00 94.19 103 SER A N 1
ATOM 712 C CA . SER A 1 103 ? 3.236 5.190 -15.022 1.00 94.19 103 SER A CA 1
ATOM 713 C C . SER A 1 103 ? 2.907 4.437 -13.731 1.00 94.19 103 SER A C 1
ATOM 715 O O . SER A 1 103 ? 2.270 4.990 -12.835 1.00 94.19 103 SER A O 1
ATOM 717 N N . ALA A 1 104 ? 3.450 3.227 -13.587 1.00 95.56 104 ALA A N 1
ATOM 718 C CA . ALA A 1 104 ? 3.272 2.366 -12.422 1.00 95.56 104 ALA A CA 1
ATOM 719 C C . ALA A 1 104 ? 3.685 3.056 -11.113 1.00 95.56 104 ALA A C 1
ATOM 721 O O . ALA A 1 104 ? 2.937 3.100 -10.142 1.00 95.56 104 ALA A O 1
ATOM 722 N N . THR A 1 105 ? 4.869 3.666 -11.087 1.00 93.31 105 THR A N 1
ATOM 723 C CA . THR A 1 105 ? 5.365 4.381 -9.897 1.00 93.31 105 THR A CA 1
ATOM 724 C C . THR A 1 105 ? 4.550 5.635 -9.567 1.00 93.31 105 THR A C 1
ATOM 726 O O . THR A 1 105 ? 4.417 5.968 -8.391 1.00 93.31 105 THR A O 1
ATOM 729 N N . LYS A 1 106 ? 3.958 6.317 -10.559 1.00 95.25 106 LYS A N 1
ATOM 730 C CA . LYS A 1 106 ? 3.025 7.428 -10.306 1.00 95.25 106 LYS A CA 1
ATOM 731 C C . LYS A 1 106 ? 1.762 6.930 -9.602 1.00 95.25 106 LYS A C 1
ATOM 733 O O . LYS A 1 106 ? 1.337 7.538 -8.624 1.00 95.25 106 LYS A O 1
ATOM 738 N N . GLU A 1 107 ? 1.202 5.818 -10.063 1.00 96.94 107 GLU A N 1
ATOM 739 C CA . GLU A 1 107 ? 0.029 5.190 -9.450 1.00 96.94 107 GLU A CA 1
ATOM 740 C C . GLU A 1 107 ? 0.311 4.670 -8.034 1.00 96.94 107 GLU A C 1
ATOM 742 O O . GLU A 1 107 ? -0.478 4.907 -7.117 1.00 96.94 107 GLU A O 1
ATOM 747 N N . ILE A 1 108 ? 1.473 4.041 -7.825 1.00 97.12 108 ILE A N 1
ATOM 748 C CA . ILE A 1 108 ? 1.955 3.649 -6.492 1.00 97.12 108 ILE A CA 1
ATOM 749 C C . ILE A 1 108 ? 2.061 4.883 -5.590 1.00 97.12 108 ILE A C 1
ATOM 751 O O . ILE A 1 108 ? 1.618 4.838 -4.444 1.00 97.12 108 ILE A O 1
ATOM 755 N N . GLY A 1 109 ? 2.578 6.005 -6.100 1.00 96.19 109 GLY A N 1
ATOM 756 C CA . GLY A 1 109 ? 2.615 7.278 -5.378 1.00 96.19 109 GLY A CA 1
ATOM 757 C C . GLY A 1 109 ? 1.224 7.767 -4.965 1.00 96.19 109 GLY A C 1
ATOM 758 O O . GLY A 1 109 ? 0.999 8.053 -3.792 1.00 96.19 109 GLY A O 1
ATOM 759 N N . THR A 1 110 ? 0.258 7.792 -5.888 1.00 96.81 110 THR A N 1
ATOM 760 C CA . THR A 1 110 ? -1.137 8.158 -5.580 1.00 96.81 110 THR A CA 1
ATOM 761 C C . THR A 1 110 ? -1.761 7.231 -4.531 1.00 96.81 110 THR A C 1
ATOM 763 O O . THR A 1 110 ? -2.394 7.707 -3.589 1.00 96.81 110 THR A O 1
ATOM 766 N N . SER A 1 111 ? -1.536 5.922 -4.645 1.00 97.25 111 SER A N 1
ATOM 767 C CA . SER A 1 111 ? -2.032 4.922 -3.688 1.00 97.25 111 SER A CA 1
ATOM 768 C C . SER A 1 111 ? -1.385 5.075 -2.308 1.00 97.25 111 SER A C 1
ATOM 770 O O . SER A 1 111 ? -2.046 4.900 -1.286 1.00 97.25 111 SER A O 1
ATOM 772 N N . SER A 1 112 ? -0.116 5.491 -2.266 1.00 96.56 112 SER A N 1
ATOM 773 C CA . SER A 1 112 ? 0.608 5.801 -1.027 1.00 96.56 112 SER A CA 1
ATOM 774 C C . SER A 1 112 ? 0.016 7.004 -0.304 1.00 96.56 112 SER A C 1
ATOM 776 O O . SER A 1 112 ? -0.152 6.963 0.912 1.00 96.56 112 SER A O 1
ATOM 778 N N . GLU A 1 113 ? -0.349 8.062 -1.031 1.00 96.56 113 GLU A N 1
ATOM 779 C CA . GLU A 1 113 ? -1.033 9.214 -0.433 1.00 96.56 113 GLU A CA 1
ATOM 780 C C . GLU A 1 113 ? -2.427 8.842 0.091 1.00 96.56 113 GLU A C 1
ATOM 782 O O . GLU A 1 113 ? -2.790 9.236 1.201 1.00 96.56 113 GLU A O 1
ATOM 787 N N . ALA A 1 114 ? -3.183 8.021 -0.644 1.00 96.00 114 ALA A N 1
ATOM 788 C CA . ALA A 1 114 ? -4.464 7.498 -0.163 1.00 96.00 114 ALA A CA 1
ATOM 789 C C . ALA A 1 114 ? -4.293 6.653 1.113 1.00 96.00 114 ALA A C 1
ATOM 791 O O . ALA A 1 114 ? -5.056 6.794 2.070 1.00 96.00 114 ALA A O 1
ATOM 792 N N . LEU A 1 115 ? -3.248 5.823 1.176 1.00 96.50 115 LEU A N 1
ATOM 793 C CA . LEU A 1 115 ? -2.932 5.033 2.362 1.00 96.50 115 LEU A CA 1
ATOM 794 C C . LEU A 1 115 ? -2.536 5.906 3.565 1.00 96.50 115 LEU A C 1
ATOM 796 O O . LEU A 1 115 ? -2.961 5.631 4.688 1.00 96.50 115 LEU A O 1
ATOM 800 N N . LYS A 1 116 ? -1.786 6.995 3.363 1.00 96.00 116 LYS A N 1
ATOM 801 C CA . LYS A 1 116 ? -1.499 7.954 4.446 1.00 96.00 116 LYS A CA 1
ATOM 802 C C . LYS A 1 116 ? -2.787 8.537 5.031 1.00 96.00 116 LYS A C 1
ATOM 804 O O . LYS A 1 116 ? -2.913 8.605 6.250 1.00 96.00 116 LYS A O 1
ATOM 809 N N . GLN A 1 117 ? -3.765 8.875 4.188 1.00 94.56 117 GLN A N 1
ATOM 810 C CA . GLN A 1 117 ? -5.074 9.363 4.646 1.00 94.56 117 GLN A CA 1
ATOM 811 C C . GLN A 1 117 ? -5.832 8.301 5.457 1.00 94.56 117 GLN A C 1
ATOM 813 O O . GLN A 1 117 ? -6.404 8.620 6.501 1.00 94.56 117 GLN A O 1
ATOM 818 N N . VAL A 1 118 ? -5.785 7.032 5.033 1.00 95.38 118 VAL A N 1
ATOM 819 C CA . VAL A 1 118 ? -6.326 5.898 5.806 1.00 95.38 118 VAL A CA 1
ATOM 820 C C . VAL A 1 118 ? -5.663 5.815 7.183 1.00 95.38 118 VAL A C 1
ATOM 822 O O . VAL A 1 118 ? -6.357 5.698 8.189 1.00 95.38 118 VAL A O 1
ATOM 825 N N . MET A 1 119 ? -4.336 5.930 7.262 1.00 94.19 119 MET A N 1
ATOM 826 C CA . MET A 1 119 ? -3.607 5.878 8.536 1.00 94.19 119 MET A CA 1
ATOM 827 C C . MET A 1 119 ? -3.918 7.058 9.460 1.00 94.19 119 MET A C 1
ATOM 829 O O . MET A 1 119 ? -4.054 6.862 10.670 1.00 94.19 119 MET A O 1
ATOM 833 N N . THR A 1 120 ? -4.076 8.266 8.913 1.00 94.25 120 THR A N 1
ATOM 834 C CA . THR A 1 120 ? -4.552 9.426 9.677 1.00 94.25 120 THR A CA 1
ATOM 835 C C . THR A 1 120 ? -5.933 9.144 10.258 1.00 94.25 120 THR A C 1
ATOM 837 O O . THR A 1 120 ? -6.128 9.281 11.463 1.00 94.25 120 THR A O 1
ATOM 840 N N . ARG A 1 121 ? -6.864 8.637 9.441 1.00 92.94 121 ARG A N 1
ATOM 841 C CA . ARG A 1 121 ? -8.223 8.322 9.889 1.00 92.94 121 ARG A CA 1
ATOM 842 C C . ARG A 1 121 ? -8.255 7.237 10.965 1.00 92.94 121 ARG A C 1
ATOM 844 O O . ARG A 1 121 ? -8.980 7.382 11.944 1.00 92.94 121 ARG A O 1
ATOM 851 N N . LEU A 1 122 ? -7.455 6.181 10.813 1.00 92.25 122 LEU A N 1
ATOM 852 C CA . LEU A 1 122 ? -7.295 5.136 11.828 1.00 92.25 122 LEU A CA 1
ATOM 853 C C . LEU A 1 122 ? -6.769 5.711 13.148 1.00 92.25 122 LEU A C 1
ATOM 855 O O . LEU A 1 122 ? -7.254 5.337 14.211 1.00 92.25 122 LEU A O 1
ATOM 859 N N . SER A 1 123 ? -5.809 6.636 13.077 1.00 90.00 123 SER A N 1
ATOM 860 C CA . SER A 1 123 ? -5.248 7.302 14.257 1.00 90.00 123 SER A CA 1
ATOM 861 C C . SER A 1 123 ? -6.271 8.191 14.961 1.00 90.00 123 SER A C 1
ATOM 863 O O . SER A 1 123 ? -6.270 8.251 16.185 1.00 90.00 123 SER A O 1
ATOM 865 N N . ASP A 1 124 ? -7.148 8.858 14.210 1.00 90.38 124 ASP A N 1
ATOM 866 C CA . ASP A 1 124 ? -8.227 9.679 14.769 1.00 90.38 124 ASP A CA 1
ATOM 867 C C . ASP A 1 124 ? -9.323 8.830 15.422 1.00 90.38 124 ASP A C 1
ATOM 869 O O . ASP A 1 124 ? -9.871 9.219 16.447 1.00 90.38 124 ASP A O 1
ATOM 873 N N . LEU A 1 125 ? -9.634 7.665 14.846 1.00 87.62 125 LEU A N 1
ATOM 874 C CA . LEU A 1 125 ? -10.613 6.719 15.390 1.00 87.62 125 LEU A CA 1
ATOM 875 C C . LEU A 1 125 ? -10.101 5.949 16.620 1.00 87.62 125 LEU A C 1
ATOM 877 O O . LEU A 1 125 ? -10.898 5.352 17.343 1.00 87.62 125 LEU A O 1
ATOM 881 N N . ALA A 1 126 ? -8.782 5.913 16.822 1.00 84.06 126 ALA A N 1
ATOM 882 C CA . ALA A 1 126 ? -8.129 5.201 17.917 1.00 84.06 126 ALA A CA 1
ATOM 883 C C . ALA A 1 126 ? -7.895 6.063 19.178 1.00 84.06 126 ALA A C 1
ATOM 885 O O . ALA A 1 126 ? -7.368 5.546 20.164 1.00 84.06 126 ALA A O 1
ATOM 886 N N . ARG A 1 127 ? -8.245 7.354 19.137 1.00 76.44 127 ARG A N 1
ATOM 887 C CA . ARG A 1 127 ? -8.162 8.302 20.263 1.00 76.44 127 ARG A CA 1
ATOM 888 C C . ARG A 1 127 ? -9.451 8.298 21.070 1.00 76.44 127 ARG A C 1
ATOM 890 O O . ARG A 1 127 ? -9.344 8.433 22.308 1.00 76.44 127 ARG A O 1
#

Radius of gyration: 16.26 Å; chains: 1; bounding box: 44×30×45 Å

Sequence (127 aa):
MSGAPGTAPPALVNWLQGGGLQQTSGLLADSSQVLAGRSNSGGPNLANACESLAKNVRAAKAYQPIPDETTQRAWAGALAGFDHGAAECVTGTKANNAGQISSATKEIGTSSEALKQVMTRLSDLAR